Protein AF-A0A6B3EYR9-F1 (afdb_monomer)

Foldseek 3Di:
DVQLLVCVVVVDQAAEDAPPDDDDPVRVHHY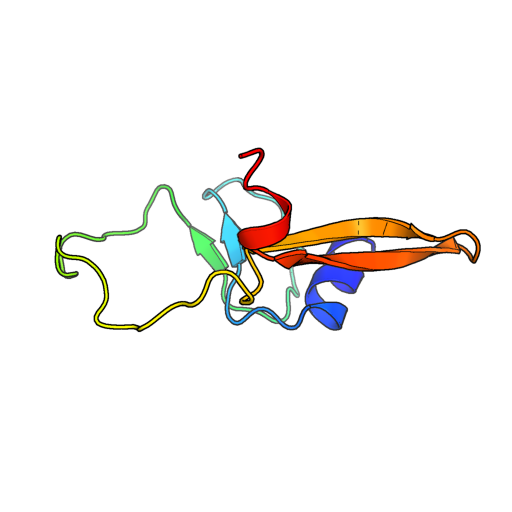DHPVPDDCVPDDPDDDPDDDDQQDFPDWDWDQDPVRDTDTDTDGNVNVPPD

Structure (mmCIF, N/CA/C/O backbone):
data_AF-A0A6B3EYR9-F1
#
_entry.id   AF-A0A6B3EYR9-F1
#
loop_
_atom_site.group_PDB
_atom_site.id
_atom_site.type_symbol
_atom_site.label_atom_id
_atom_site.label_alt_id
_atom_site.label_comp_id
_atom_site.label_asym_id
_atom_site.label_entity_id
_atom_site.label_seq_id
_atom_site.pdbx_PDB_ins_code
_atom_site.Cartn_x
_atom_site.Cartn_y
_atom_site.Cartn_z
_atom_site.occupancy
_atom_site.B_iso_or_equiv
_atom_site.auth_seq_id
_atom_site.auth_comp_id
_atom_site.auth_asym_id
_atom_site.auth_atom_id
_atom_site.pdbx_PDB_model_num
ATOM 1 N N . GLU A 1 1 ? -4.771 0.683 18.244 1.00 78.50 1 GLU A N 1
ATOM 2 C CA . GLU A 1 1 ? -6.155 0.395 17.798 1.00 78.50 1 GLU A CA 1
ATOM 3 C C . GLU A 1 1 ? -6.409 0.554 16.287 1.00 78.50 1 GLU A C 1
ATOM 5 O O . GLU A 1 1 ? -6.437 -0.461 15.608 1.00 78.50 1 GLU A O 1
ATOM 10 N N . ARG A 1 2 ? -6.579 1.761 15.701 1.00 87.38 2 ARG A N 1
ATOM 11 C CA . ARG A 1 2 ? -6.973 1.872 14.265 1.00 87.38 2 ARG A CA 1
ATOM 12 C C . ARG A 1 2 ? -5.957 1.267 13.285 1.00 87.38 2 ARG A C 1
ATOM 14 O O . ARG A 1 2 ? -6.361 0.546 12.381 1.00 87.38 2 ARG A O 1
ATOM 21 N N . LEU A 1 3 ? -4.663 1.549 13.460 1.00 89.19 3 LEU A N 1
ATOM 22 C CA . LEU A 1 3 ? -3.604 0.995 12.602 1.00 89.19 3 LEU A CA 1
ATOM 23 C C . LEU A 1 3 ? -3.451 -0.522 12.777 1.00 89.19 3 LEU A C 1
ATOM 25 O O . LEU A 1 3 ? -3.341 -1.232 11.788 1.00 89.19 3 LEU A O 1
ATOM 29 N N . GLU A 1 4 ? -3.499 -1.026 14.013 1.00 89.50 4 GLU A N 1
ATOM 30 C CA . GLU A 1 4 ? -3.463 -2.473 14.299 1.00 89.50 4 GLU A CA 1
ATOM 31 C C . GLU A 1 4 ? -4.622 -3.201 13.621 1.00 89.50 4 GLU A C 1
ATOM 33 O O . GLU A 1 4 ? -4.410 -4.229 12.981 1.00 89.50 4 GLU A O 1
ATOM 38 N N . PHE A 1 5 ? -5.833 -2.639 13.705 1.00 89.94 5 PHE A N 1
ATOM 39 C CA . PHE A 1 5 ? -7.000 -3.174 13.012 1.00 89.94 5 PHE A CA 1
ATOM 40 C C . PHE A 1 5 ? -6.769 -3.229 11.498 1.00 89.94 5 PHE A C 1
ATOM 42 O O . PHE A 1 5 ? -6.978 -4.275 10.897 1.00 89.94 5 PHE A O 1
ATOM 49 N N . MET A 1 6 ? -6.292 -2.137 10.889 1.00 92.12 6 MET A N 1
ATOM 50 C CA . MET A 1 6 ? -6.016 -2.088 9.447 1.00 92.12 6 MET A CA 1
ATOM 51 C C . MET A 1 6 ? -4.965 -3.118 9.019 1.00 92.12 6 MET A C 1
ATOM 53 O O . MET A 1 6 ? -5.140 -3.759 7.989 1.00 92.12 6 MET A O 1
ATOM 57 N N . LEU A 1 7 ? -3.883 -3.284 9.787 1.00 92.38 7 LEU A N 1
ATOM 58 C CA . LEU A 1 7 ? -2.838 -4.271 9.495 1.00 92.38 7 LEU A CA 1
ATOM 59 C C . LEU A 1 7 ? -3.359 -5.706 9.634 1.00 92.38 7 LEU A C 1
ATOM 61 O O . LEU A 1 7 ? -3.017 -6.561 8.820 1.00 92.38 7 LEU A O 1
ATOM 65 N N . THR A 1 8 ? -4.210 -5.950 10.631 1.00 92.19 8 THR A N 1
ATOM 66 C CA . THR A 1 8 ? -4.829 -7.262 10.865 1.00 92.19 8 THR A CA 1
ATOM 67 C C . THR A 1 8 ? -5.838 -7.610 9.770 1.00 92.19 8 THR A C 1
ATOM 69 O O . THR A 1 8 ? -5.837 -8.737 9.291 1.00 92.19 8 THR A O 1
ATOM 72 N N . ASP A 1 9 ? -6.675 -6.657 9.349 1.00 93.75 9 ASP A N 1
ATOM 73 C CA . ASP A 1 9 ? -7.709 -6.864 8.324 1.00 93.75 9 ASP A CA 1
ATOM 74 C C . ASP A 1 9 ? -7.114 -6.938 6.906 1.00 93.75 9 ASP A C 1
ATOM 76 O O . ASP A 1 9 ? -7.482 -7.808 6.122 1.00 93.75 9 ASP A O 1
ATOM 80 N N . ALA A 1 10 ? -6.141 -6.076 6.579 1.00 93.94 10 ALA A N 1
ATOM 81 C CA . ALA A 1 10 ? -5.523 -6.055 5.250 1.00 93.94 10 ALA A CA 1
ATOM 82 C C . ALA A 1 10 ? -4.500 -7.179 5.029 1.00 93.94 10 ALA A C 1
ATOM 84 O O . ALA A 1 10 ? -4.225 -7.526 3.880 1.00 93.94 10 ALA A O 1
ATOM 85 N N . THR A 1 11 ? -3.899 -7.72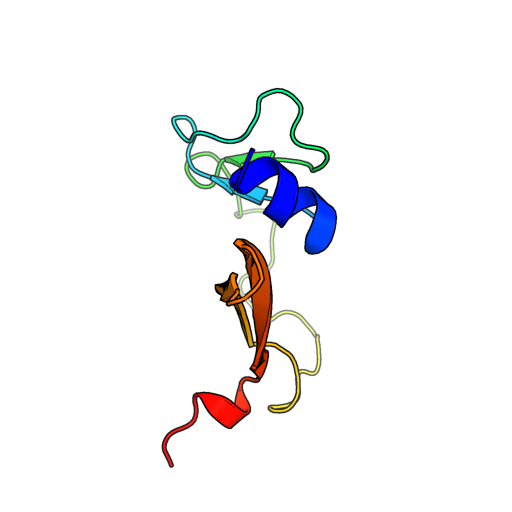4 6.093 1.00 94.00 11 THR A N 1
ATOM 86 C CA . THR A 1 11 ? -2.823 -8.732 6.022 1.00 94.00 11 THR A CA 1
ATOM 87 C C . THR A 1 11 ? -1.719 -8.393 4.999 1.00 94.00 11 THR A C 1
ATOM 89 O O . THR A 1 11 ? -1.424 -9.200 4.112 1.00 94.00 11 THR A O 1
ATOM 92 N N . PRO A 1 12 ? -1.117 -7.186 5.035 1.00 95.06 12 PRO A N 1
ATOM 93 C CA . PRO A 1 12 ? -0.138 -6.808 4.027 1.00 95.0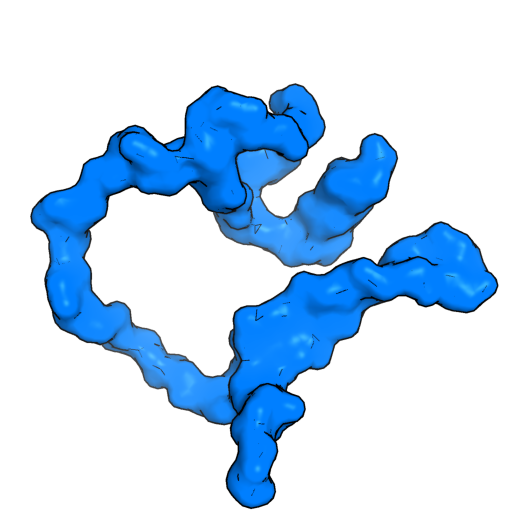6 12 PRO A CA 1
ATOM 94 C C . PRO A 1 12 ? 1.151 -7.619 4.194 1.00 95.06 12 PRO A C 1
ATOM 96 O O . PRO A 1 12 ? 1.566 -7.939 5.305 1.00 95.06 12 PRO A O 1
ATOM 99 N N . VAL A 1 13 ? 1.829 -7.903 3.079 1.00 95.62 13 VAL A N 1
ATOM 100 C CA . VAL A 1 13 ? 3.112 -8.632 3.095 1.00 95.62 13 VAL A CA 1
ATOM 101 C C . VAL A 1 13 ? 4.239 -7.840 3.764 1.00 95.62 13 VAL A C 1
ATOM 103 O O . VAL A 1 13 ? 5.194 -8.429 4.260 1.00 95.62 13 VAL A O 1
ATOM 106 N N . CYS A 1 14 ? 4.142 -6.509 3.758 1.00 94.56 14 CYS A N 1
ATOM 107 C CA . CYS A 1 14 ? 5.043 -5.603 4.455 1.00 94.56 14 CYS A CA 1
ATOM 108 C C . CYS A 1 14 ? 4.409 -4.214 4.600 1.00 94.56 14 CYS A C 1
ATOM 110 O O . CYS A 1 14 ? 3.450 -3.881 3.897 1.00 94.56 14 CYS A O 1
ATOM 112 N N . ALA A 1 15 ? 4.971 -3.399 5.487 1.00 93.50 15 ALA A N 1
ATOM 113 C CA . ALA A 1 15 ? 4.683 -1.977 5.595 1.00 93.50 15 ALA A CA 1
ATOM 114 C C . ALA A 1 15 ? 5.916 -1.156 5.198 1.00 93.50 15 ALA A C 1
ATOM 116 O O . ALA A 1 15 ? 7.043 -1.503 5.549 1.00 93.50 15 ALA A O 1
ATOM 117 N N . LEU A 1 16 ? 5.690 -0.056 4.482 1.00 93.44 16 LEU A N 1
ATOM 118 C CA . LEU A 1 16 ? 6.720 0.911 4.110 1.00 93.44 16 LEU A CA 1
ATOM 119 C C . LEU A 1 16 ? 6.549 2.171 4.964 1.00 93.44 16 LEU A C 1
ATOM 121 O O . LEU A 1 16 ? 5.435 2.677 5.099 1.00 93.44 16 LEU A O 1
ATOM 125 N N . THR A 1 17 ? 7.636 2.667 5.543 1.00 92.50 17 THR A N 1
ATOM 126 C CA . THR A 1 17 ? 7.658 3.845 6.430 1.00 92.50 17 THR A CA 1
ATOM 127 C C . THR A 1 17 ? 9.005 4.556 6.317 1.00 92.50 17 THR A C 1
ATOM 129 O O . THR A 1 17 ? 9.919 3.982 5.750 1.00 92.50 17 THR A O 1
ATOM 132 N N . ASP A 1 18 ? 9.176 5.769 6.835 1.00 92.62 18 ASP A N 1
ATOM 133 C CA . ASP A 1 18 ? 10.516 6.314 7.108 1.00 92.62 18 ASP A CA 1
ATOM 134 C C . ASP A 1 18 ? 11.050 5.807 8.467 1.00 92.62 18 ASP A C 1
ATOM 136 O O . ASP A 1 18 ? 10.307 5.196 9.245 1.00 92.62 18 ASP A O 1
ATOM 140 N N . THR A 1 19 ? 12.330 6.052 8.775 1.00 87.38 19 THR A N 1
ATOM 141 C CA . THR A 1 19 ? 12.955 5.672 10.062 1.00 87.38 19 THR A CA 1
ATOM 142 C C . THR A 1 19 ? 12.285 6.286 11.297 1.00 87.38 19 THR A C 1
ATOM 144 O O . THR A 1 19 ? 12.417 5.743 12.394 1.00 87.38 19 THR A O 1
ATOM 147 N N . GLY A 1 20 ? 11.555 7.394 11.142 1.00 85.00 20 GLY A N 1
ATOM 148 C CA . GLY A 1 20 ? 10.803 8.048 12.218 1.00 85.00 20 GLY A CA 1
ATOM 149 C C . GLY A 1 20 ? 9.342 7.608 12.325 1.00 85.00 20 GLY A C 1
ATOM 150 O O . GLY A 1 20 ? 8.616 8.079 13.209 1.00 85.00 20 GLY A O 1
ATOM 151 N N . GLY A 1 21 ? 8.880 6.757 11.414 1.00 82.25 21 GLY A N 1
ATOM 152 C CA . GLY A 1 21 ? 7.462 6.546 11.228 1.00 82.25 21 GLY A CA 1
ATOM 153 C C . GLY A 1 21 ? 6.861 5.622 12.273 1.00 82.25 21 GLY A C 1
ATOM 154 O O . GLY A 1 21 ? 7.511 4.796 12.914 1.00 82.25 21 GLY A O 1
ATOM 155 N N . ARG A 1 22 ? 5.566 5.829 12.499 1.00 80.00 22 ARG A N 1
ATOM 1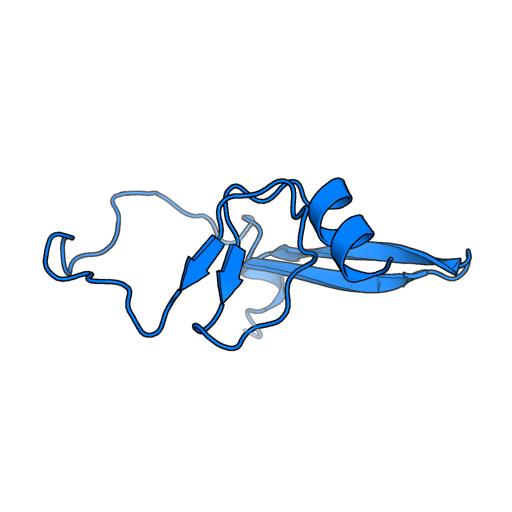56 C CA . ARG A 1 22 ? 4.862 5.293 13.662 1.00 80.00 22 ARG A CA 1
ATOM 157 C C . ARG A 1 22 ? 3.936 4.167 13.241 1.00 80.00 22 ARG A C 1
ATOM 159 O O . ARG A 1 22 ? 2.768 4.397 12.930 1.00 80.00 22 ARG A O 1
ATOM 166 N N . LEU A 1 23 ? 4.458 2.950 13.282 1.00 85.12 23 LEU A N 1
ATOM 167 C CA . LEU A 1 23 ? 3.651 1.735 13.304 1.00 85.12 23 LEU A CA 1
ATOM 168 C C . LEU A 1 23 ? 3.489 1.240 14.750 1.00 85.12 23 LEU A C 1
ATOM 170 O O . LEU A 1 23 ? 4.271 1.625 15.624 1.00 85.12 23 LEU A O 1
ATOM 174 N N . PRO A 1 24 ? 2.459 0.426 15.033 1.00 84.81 24 PRO A N 1
ATOM 175 C CA . PRO A 1 24 ? 2.368 -0.289 16.303 1.00 84.81 24 PRO A CA 1
ATOM 176 C C . PRO A 1 24 ? 3.667 -1.062 16.573 1.00 84.81 24 PRO A C 1
ATOM 178 O O . PRO A 1 24 ? 4.214 -1.655 15.646 1.00 84.81 24 PRO A O 1
ATOM 181 N N . GLN A 1 25 ? 4.163 -1.057 17.816 1.00 74.12 25 GLN A N 1
ATOM 182 C CA . GLN A 1 25 ? 5.417 -1.749 18.167 1.00 74.12 25 GLN A CA 1
ATOM 183 C C . GLN A 1 25 ? 5.355 -3.248 17.840 1.00 74.12 25 GLN A C 1
ATOM 185 O O . GLN A 1 25 ? 6.327 -3.801 17.337 1.00 74.12 25 GLN A O 1
ATOM 190 N N . ASP A 1 26 ? 4.180 -3.854 18.022 1.00 81.19 26 ASP A N 1
ATOM 191 C CA . ASP A 1 26 ? 3.899 -5.258 17.712 1.00 81.19 26 ASP A CA 1
ATOM 192 C C . ASP A 1 26 ? 3.209 -5.425 16.346 1.00 81.19 26 ASP A C 1
ATOM 194 O O . ASP A 1 26 ? 2.335 -6.278 16.172 1.00 81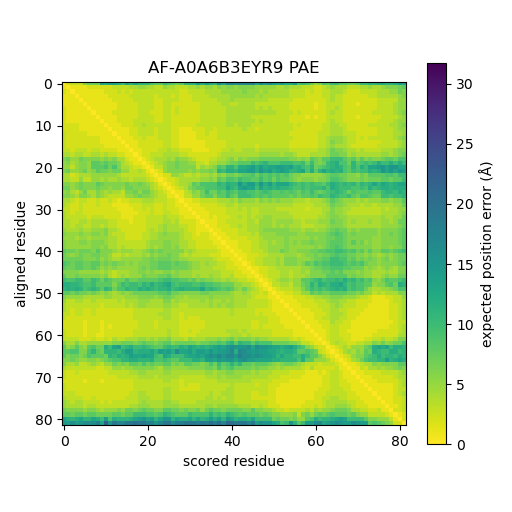.19 26 ASP A O 1
ATOM 198 N N . ALA A 1 27 ? 3.534 -4.570 15.367 1.00 81.75 27 ALA A N 1
ATOM 199 C CA . ALA A 1 27 ? 2.991 -4.699 14.019 1.00 81.75 27 ALA A CA 1
ATOM 200 C C . ALA A 1 27 ? 3.267 -6.118 13.475 1.00 81.75 27 ALA A C 1
ATOM 202 O O . ALA A 1 27 ? 4.423 -6.538 13.426 1.00 81.75 27 ALA A O 1
ATOM 203 N N . PRO A 1 28 ? 2.243 -6.861 13.014 1.00 84.56 28 PRO A N 1
ATOM 204 C CA . PRO A 1 28 ? 2.393 -8.269 12.637 1.00 84.56 28 PRO A CA 1
ATOM 205 C C . PRO A 1 28 ? 3.070 -8.464 11.267 1.00 84.56 28 PRO A C 1
ATOM 207 O O . PRO A 1 28 ? 2.915 -9.515 10.648 1.00 84.56 28 PRO A O 1
ATOM 210 N N . VAL A 1 29 ? 3.770 -7.447 10.751 1.00 91.81 29 VAL A N 1
ATOM 211 C CA . VAL A 1 29 ? 4.284 -7.404 9.376 1.00 91.81 29 VAL A CA 1
ATOM 212 C C . VAL A 1 29 ? 5.709 -6.848 9.340 1.00 91.81 29 VAL A C 1
ATOM 214 O O . VAL A 1 29 ? 6.030 -5.957 10.129 1.00 91.81 29 VAL A O 1
ATOM 217 N N . PRO A 1 30 ? 6.563 -7.303 8.406 1.00 91.81 30 PRO A N 1
ATOM 218 C CA . PRO A 1 30 ? 7.867 -6.692 8.179 1.00 91.81 30 PRO A CA 1
ATOM 219 C C . PRO A 1 30 ? 7.740 -5.205 7.838 1.00 91.81 30 PRO A C 1
ATOM 221 O O . PRO A 1 30 ? 6.919 -4.821 7.001 1.00 91.81 30 PRO A O 1
ATOM 224 N N . VAL A 1 31 ? 8.583 -4.380 8.454 1.00 91.06 31 VAL A N 1
ATOM 225 C CA . VAL A 1 31 ? 8.631 -2.933 8.227 1.00 91.06 31 VAL A CA 1
ATOM 226 C C . VAL A 1 31 ? 9.897 -2.594 7.449 1.00 91.06 31 VAL A C 1
ATOM 228 O O . VAL A 1 31 ? 10.996 -2.887 7.918 1.00 91.06 31 VAL A O 1
ATOM 231 N N . LEU A 1 32 ? 9.753 -1.982 6.270 1.00 91.62 32 LEU A N 1
ATOM 232 C CA . LEU A 1 32 ? 10.886 -1.496 5.485 1.00 91.62 32 LEU A CA 1
ATOM 233 C C . LEU A 1 32 ? 10.992 0.036 5.576 1.00 91.62 32 LEU A C 1
ATOM 235 O O . LEU A 1 32 ? 10.059 0.732 5.156 1.00 91.62 32 LEU A O 1
ATOM 239 N N . PRO A 1 33 ? 12.123 0.566 6.077 1.00 92.38 33 PRO A N 1
ATOM 240 C CA . PRO A 1 33 ? 12.413 1.994 6.056 1.00 92.38 33 PRO A CA 1
ATOM 241 C C . PRO A 1 33 ? 12.763 2.459 4.633 1.00 92.38 33 PRO A C 1
ATOM 243 O O . PRO A 1 33 ? 13.808 2.108 4.090 1.00 92.38 33 PRO A O 1
ATOM 246 N N . LEU A 1 34 ? 11.890 3.255 4.021 1.00 92.62 34 LEU A N 1
ATOM 247 C CA . LEU A 1 34 ? 12.013 3.794 2.664 1.00 92.62 34 LEU A CA 1
ATOM 248 C C . LEU A 1 34 ? 13.246 4.680 2.481 1.00 92.62 34 LEU A C 1
ATOM 250 O O . LEU A 1 34 ? 13.866 4.665 1.425 1.00 92.62 34 LEU A O 1
ATOM 254 N N . ASP A 1 35 ? 13.599 5.446 3.506 1.00 93.50 35 ASP A N 1
ATOM 255 C CA . ASP A 1 35 ? 14.703 6.406 3.526 1.00 93.50 35 ASP A CA 1
ATOM 256 C C . ASP A 1 35 ? 16.087 5.752 3.632 1.00 93.50 35 ASP A C 1
ATOM 258 O O . ASP A 1 35 ? 17.097 6.395 3.352 1.00 93.50 35 ASP A O 1
ATOM 262 N N . THR A 1 36 ? 16.144 4.470 3.994 1.00 93.00 36 THR A N 1
ATOM 263 C CA . THR A 1 36 ? 17.396 3.696 4.054 1.00 93.00 36 THR A CA 1
ATOM 264 C C . THR A 1 36 ? 17.386 2.467 3.142 1.00 93.00 36 THR A C 1
ATOM 266 O O . THR A 1 36 ? 18.350 1.700 3.122 1.00 93.00 36 THR A O 1
ATOM 269 N N . LEU A 1 37 ? 16.321 2.289 2.353 1.00 91.88 37 LEU A N 1
ATOM 270 C CA . LEU A 1 37 ? 16.179 1.179 1.421 1.00 91.88 37 LEU A CA 1
ATOM 271 C C . LEU A 1 37 ? 17.187 1.305 0.268 1.00 91.88 37 LEU A C 1
ATOM 273 O O . LEU A 1 37 ? 17.072 2.182 -0.587 1.00 91.88 37 LEU A O 1
ATOM 277 N N . ASP A 1 38 ? 18.154 0.389 0.208 1.00 92.62 38 ASP A N 1
ATOM 278 C CA . ASP A 1 38 ? 19.082 0.296 -0.918 1.00 92.62 38 ASP A CA 1
ATOM 279 C C . ASP A 1 38 ? 18.460 -0.500 -2.070 1.00 92.62 38 ASP A C 1
ATOM 281 O O . ASP A 1 38 ? 18.345 -1.727 -2.020 1.00 92.62 38 ASP A O 1
ATOM 285 N N . THR A 1 39 ? 18.069 0.203 -3.133 1.00 92.38 39 THR A N 1
ATOM 286 C CA . THR A 1 39 ? 17.455 -0.415 -4.312 1.00 92.38 39 THR A CA 1
ATOM 287 C C . THR A 1 39 ? 18.447 -0.725 -5.436 1.00 92.38 39 THR A C 1
ATOM 289 O O . THR A 1 39 ? 18.046 -1.288 -6.451 1.00 92.38 39 THR A O 1
ATOM 292 N N . ARG A 1 40 ? 19.746 -0.422 -5.279 1.00 94.56 40 ARG A N 1
ATOM 293 C CA . ARG A 1 40 ? 20.748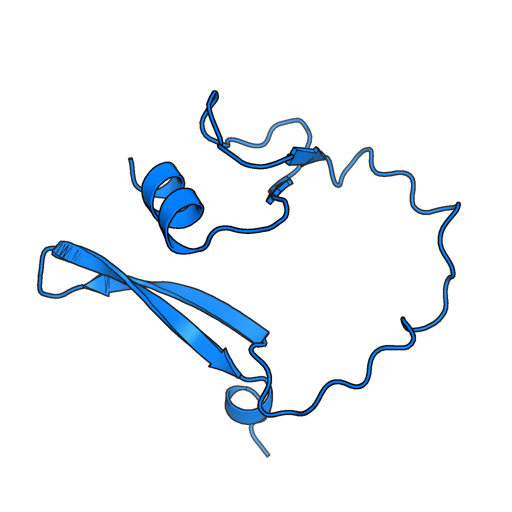 -0.531 -6.364 1.00 94.56 40 ARG A CA 1
ATOM 294 C C . ARG A 1 40 ? 20.938 -1.951 -6.898 1.00 94.56 40 ARG A C 1
ATOM 296 O O . ARG A 1 40 ? 21.377 -2.121 -8.031 1.00 94.56 40 ARG A O 1
ATOM 303 N N . ALA A 1 41 ? 20.631 -2.960 -6.086 1.00 93.69 41 ALA A N 1
ATOM 304 C CA . ALA A 1 41 ? 20.704 -4.365 -6.476 1.00 93.69 41 ALA A CA 1
ATOM 305 C C . ALA A 1 41 ? 19.511 -4.832 -7.334 1.00 93.69 41 ALA A C 1
ATOM 307 O O . ALA A 1 41 ? 19.555 -5.938 -7.874 1.00 93.69 41 ALA A O 1
ATOM 308 N N . TYR A 1 42 ? 18.447 -4.031 -7.452 1.00 91.44 42 TYR A N 1
ATOM 309 C CA . TYR A 1 42 ? 17.242 -4.403 -8.191 1.00 91.44 42 TYR A CA 1
ATOM 310 C C . TYR A 1 42 ? 17.267 -3.880 -9.635 1.00 91.44 42 TYR A C 1
ATOM 312 O O . TYR A 1 42 ? 17.862 -2.834 -9.908 1.00 91.44 42 TYR A O 1
ATOM 320 N N . PRO A 1 43 ? 16.611 -4.581 -10.581 1.00 93.69 43 PRO A N 1
ATOM 321 C CA . PRO A 1 43 ? 16.500 -4.115 -11.958 1.00 93.69 43 PRO A CA 1
ATOM 322 C C . PRO A 1 43 ? 15.787 -2.762 -12.061 1.00 93.69 43 PRO A C 1
ATOM 324 O O . PRO A 1 43 ? 14.797 -2.522 -11.376 1.00 93.69 43 PRO A O 1
ATOM 327 N N . ALA A 1 44 ? 16.250 -1.911 -12.980 1.00 93.25 44 ALA A N 1
ATOM 328 C CA . ALA A 1 44 ? 15.608 -0.633 -13.307 1.00 93.25 44 ALA A CA 1
ATOM 329 C C . ALA A 1 44 ? 14.490 -0.756 -14.365 1.00 93.25 44 ALA A C 1
ATOM 331 O O . ALA A 1 44 ? 13.970 0.254 -14.832 1.00 93.25 44 ALA A O 1
ATOM 332 N N . CYS A 1 45 ? 14.160 -1.976 -14.792 1.00 93.06 45 CYS A N 1
ATOM 333 C CA . CYS A 1 45 ? 13.067 -2.249 -15.719 1.00 93.06 45 CYS A CA 1
ATOM 334 C C . CYS A 1 45 ? 11.790 -2.646 -14.975 1.00 93.06 45 CYS A C 1
ATOM 336 O O . CYS A 1 45 ? 11.820 -3.007 -13.796 1.00 93.06 45 CYS A O 1
ATOM 338 N N . ASP A 1 46 ? 10.671 -2.619 -15.696 1.00 91.25 46 ASP A N 1
ATOM 339 C CA . ASP A 1 46 ? 9.390 -3.043 -15.148 1.00 91.25 46 ASP A CA 1
ATOM 340 C C . ASP A 1 46 ? 9.439 -4.508 -14.683 1.00 91.25 46 ASP A C 1
ATOM 342 O O . ASP A 1 46 ? 10.028 -5.367 -15.357 1.00 91.25 46 ASP A O 1
ATOM 346 N N . PRO A 1 47 ? 8.794 -4.835 -13.549 1.00 90.12 47 PRO A N 1
ATOM 347 C CA . PRO A 1 47 ? 8.692 -6.212 -13.106 1.00 90.12 47 PRO A CA 1
ATOM 348 C C . PRO A 1 47 ? 7.911 -7.033 -14.145 1.00 90.12 47 PRO A C 1
ATOM 350 O O . PRO A 1 47 ? 6.922 -6.549 -14.700 1.00 90.12 47 PRO A O 1
ATOM 353 N N . PRO A 1 48 ? 8.271 -8.308 -14.372 1.00 88.94 48 PRO A N 1
ATOM 354 C CA . PRO A 1 48 ? 7.649 -9.154 -15.390 1.00 88.94 48 PRO A CA 1
ATOM 355 C C . PRO A 1 48 ? 6.278 -9.695 -14.938 1.00 88.94 48 PRO A C 1
ATOM 357 O O . PRO A 1 48 ? 6.011 -10.895 -15.004 1.00 88.94 48 PRO A O 1
ATOM 360 N N . ARG A 1 49 ? 5.396 -8.830 -14.426 1.00 86.81 49 ARG A N 1
ATOM 361 C CA . ARG A 1 49 ? 4.039 -9.181 -13.994 1.00 86.81 49 ARG A CA 1
ATOM 362 C C . ARG A 1 49 ? 3.004 -8.540 -14.902 1.00 86.81 49 ARG A C 1
ATOM 364 O O . ARG A 1 49 ? 2.903 -7.322 -14.990 1.00 86.81 49 ARG A O 1
ATOM 371 N N . ALA A 1 50 ? 2.164 -9.380 -15.499 1.00 87.25 50 ALA A N 1
ATOM 372 C CA . ALA A 1 50 ? 0.975 -8.917 -16.193 1.00 87.25 50 ALA A CA 1
ATOM 373 C C . ALA A 1 50 ? -0.060 -8.410 -15.173 1.00 87.25 50 ALA A C 1
ATOM 375 O O . ALA A 1 50 ? -0.574 -9.175 -14.353 1.00 87.25 50 ALA A O 1
ATOM 376 N N . LEU A 1 51 ? -0.371 -7.116 -15.229 1.00 90.81 51 LEU A N 1
ATOM 377 C CA . LEU A 1 51 ? -1.471 -6.503 -14.490 1.00 90.81 51 LEU A CA 1
ATOM 378 C C . LEU A 1 51 ? -2.621 -6.193 -15.451 1.00 90.81 51 LEU A C 1
ATOM 380 O O . LEU A 1 51 ? -2.402 -5.779 -16.586 1.00 90.81 51 LEU A O 1
ATOM 384 N N . THR A 1 52 ? -3.857 -6.377 -14.990 1.00 94.44 52 THR A N 1
ATOM 385 C CA . THR A 1 52 ? -5.049 -5.912 -15.706 1.00 94.44 52 THR A CA 1
ATOM 386 C C . THR A 1 52 ? -5.645 -4.720 -14.971 1.00 94.44 52 THR A C 1
ATOM 388 O O . THR A 1 52 ? -5.479 -4.585 -13.756 1.00 94.44 52 THR A O 1
ATOM 391 N N . ARG A 1 53 ? -6.416 -3.886 -15.677 1.00 95.06 53 ARG A N 1
ATOM 392 C CA . ARG A 1 53 ? -7.109 -2.745 -15.057 1.00 95.06 53 ARG A CA 1
ATOM 393 C C . ARG A 1 53 ? -8.115 -3.141 -13.965 1.00 95.06 53 ARG A C 1
ATOM 395 O O . ARG A 1 53 ? -8.531 -2.295 -13.187 1.00 95.06 53 ARG A O 1
ATOM 402 N N . HIS A 1 54 ? -8.506 -4.413 -13.893 1.00 95.50 54 HIS A N 1
ATOM 403 C CA . HIS A 1 54 ? -9.429 -4.918 -12.876 1.00 95.50 54 HIS A CA 1
ATOM 404 C C . HIS A 1 54 ? -8.739 -5.299 -11.559 1.00 95.50 54 HIS A C 1
ATOM 406 O O . HIS A 1 54 ? -9.428 -5.542 -10.571 1.00 95.50 54 HIS A O 1
ATOM 412 N N . HIS A 1 55 ? -7.403 -5.331 -11.514 1.00 96.06 55 HIS A N 1
ATOM 413 C CA . HIS A 1 55 ? -6.685 -5.551 -10.261 1.00 96.06 55 HIS A CA 1
ATOM 414 C C . HIS A 1 55 ? -6.836 -4.358 -9.299 1.00 96.06 55 HIS A C 1
ATOM 416 O O . HIS A 1 55 ? -6.980 -3.217 -9.760 1.00 96.06 55 HIS A O 1
ATOM 422 N N . PRO A 1 56 ? -6.786 -4.603 -7.974 1.00 96.00 56 PRO A N 1
ATOM 423 C CA . PRO A 1 56 ? -6.738 -3.545 -6.971 1.00 96.00 56 PRO A CA 1
ATOM 424 C C . PRO A 1 56 ? -5.561 -2.596 -7.207 1.00 96.00 56 PRO A C 1
ATOM 426 O O . PRO A 1 56 ? -4.433 -3.044 -7.388 1.00 96.00 56 PRO A O 1
ATOM 429 N N . ALA A 1 57 ? -5.836 -1.297 -7.163 1.00 95.94 57 ALA A N 1
ATOM 430 C CA . ALA A 1 57 ? -4.839 -0.235 -7.142 1.00 95.94 57 ALA A CA 1
ATOM 431 C C . ALA A 1 57 ? -4.551 0.220 -5.704 1.00 95.94 57 ALA A C 1
ATOM 433 O O . ALA A 1 57 ? -3.400 0.456 -5.350 1.00 95.94 57 ALA A O 1
ATOM 434 N N . TYR A 1 58 ? -5.588 0.329 -4.864 1.00 96.81 58 TYR A N 1
ATOM 435 C CA . TYR A 1 58 ? -5.440 0.653 -3.446 1.00 96.81 58 TYR A CA 1
ATOM 436 C C . TYR A 1 58 ? -6.633 0.179 -2.608 1.00 96.81 58 TYR A C 1
ATOM 438 O O . TYR A 1 58 ? -7.705 -0.140 -3.129 1.00 96.81 58 TYR A O 1
ATOM 446 N N . VAL A 1 59 ? -6.440 0.179 -1.287 1.00 97.12 59 VAL A N 1
ATOM 447 C CA . VAL A 1 59 ? -7.501 0.004 -0.291 1.00 97.12 59 VAL A CA 1
ATOM 448 C C . VAL A 1 59 ? -7.499 1.208 0.641 1.00 97.12 59 VAL A C 1
ATOM 450 O O . VAL A 1 59 ? -6.471 1.523 1.239 1.00 97.12 59 VAL A O 1
ATOM 453 N N . LEU A 1 60 ? -8.644 1.876 0.782 1.00 95.94 60 LEU A N 1
ATOM 454 C CA . LEU A 1 60 ? -8.828 2.946 1.763 1.00 95.94 60 LEU A CA 1
ATOM 455 C C . LEU A 1 60 ? -9.858 2.531 2.802 1.00 95.94 60 LEU A C 1
ATOM 457 O O . LEU A 1 60 ? -10.952 2.085 2.465 1.00 95.94 60 LEU A O 1
ATOM 461 N N . TYR A 1 61 ? -9.521 2.719 4.073 1.00 95.06 61 TYR A N 1
ATOM 462 C CA . TYR A 1 61 ? -10.452 2.456 5.161 1.00 95.06 61 TYR A CA 1
ATOM 463 C C . TYR A 1 61 ? -11.258 3.700 5.500 1.00 95.06 61 TYR A C 1
ATOM 465 O O . TYR A 1 61 ? -10.702 4.746 5.844 1.00 95.06 61 TYR A O 1
ATOM 473 N N . THR A 1 62 ? -12.576 3.558 5.487 1.00 93.06 62 THR A N 1
ATOM 474 C CA . THR A 1 62 ? -13.521 4.614 5.865 1.00 93.06 62 THR A CA 1
ATOM 475 C C . THR A 1 62 ? -14.228 4.258 7.169 1.00 93.06 62 THR A C 1
ATOM 477 O O . THR A 1 62 ? -14.247 3.096 7.584 1.00 93.06 62 THR A O 1
ATOM 480 N N . SER A 1 63 ? -14.785 5.254 7.864 1.00 89.75 63 SER A N 1
ATOM 481 C CA . SER A 1 63 ? -15.656 5.001 9.014 1.00 89.75 63 SER A CA 1
ATOM 482 C C . SER A 1 63 ? -16.916 4.266 8.549 1.00 89.75 63 SER A C 1
ATOM 484 O O . SER A 1 63 ? -17.680 4.766 7.726 1.00 89.75 63 SER A O 1
ATOM 486 N N . GLY A 1 64 ? -17.144 3.058 9.067 1.00 81.50 64 GLY A N 1
ATOM 487 C CA . GLY A 1 64 ? -18.393 2.344 8.830 1.00 81.50 64 GLY A CA 1
ATOM 488 C C . GLY A 1 64 ? -19.528 2.918 9.676 1.00 81.50 64 GLY A C 1
ATOM 489 O O . GLY A 1 64 ? -19.317 3.335 10.814 1.00 81.50 64 GLY A O 1
ATOM 490 N N . SER A 1 65 ? -20.756 2.860 9.160 1.00 79.88 65 SER A N 1
ATOM 491 C CA . SER A 1 65 ? -21.977 3.214 9.905 1.00 79.88 65 SER A CA 1
ATOM 492 C C . SER A 1 65 ? -22.198 2.367 11.166 1.00 79.88 65 SER A C 1
ATOM 494 O O . SER A 1 65 ? -22.913 2.779 12.070 1.00 79.88 65 SER A O 1
ATOM 496 N N . THR A 1 66 ? -21.561 1.197 11.244 1.00 82.06 66 THR A N 1
ATOM 497 C CA . THR A 1 66 ? -21.585 0.276 12.390 1.00 82.06 66 THR A CA 1
ATOM 498 C C . THR A 1 66 ? -20.414 0.490 13.359 1.00 82.06 66 THR A C 1
ATOM 500 O O . THR A 1 66 ? -20.149 -0.365 14.200 1.00 82.06 66 THR A O 1
ATOM 503 N N . GLY A 1 67 ? -19.657 1.585 13.216 1.00 82.62 67 GLY A N 1
ATOM 504 C CA . GLY A 1 67 ? -18.508 1.931 14.062 1.00 82.62 67 GLY A CA 1
ATOM 505 C C . GLY A 1 67 ? -17.202 1.205 13.716 1.00 82.62 67 GLY A C 1
ATOM 506 O O . GLY A 1 67 ? -16.128 1.682 14.075 1.00 82.62 67 GLY A O 1
ATOM 507 N N . ARG A 1 68 ? -17.254 0.096 12.965 1.00 84.62 68 ARG A N 1
ATOM 508 C CA . ARG A 1 68 ? -16.056 -0.609 12.477 1.00 84.62 68 ARG A CA 1
ATOM 509 C C . ARG A 1 68 ? -15.590 -0.038 11.133 1.00 84.62 68 ARG A C 1
ATOM 511 O O . ARG A 1 68 ? -16.431 0.121 10.242 1.00 84.62 68 ARG A O 1
ATOM 518 N N . PRO A 1 69 ? -14.292 0.270 10.952 1.00 90.50 69 PRO A N 1
ATOM 519 C CA . PRO A 1 69 ? -13.774 0.696 9.658 1.00 90.50 69 PRO A CA 1
ATOM 520 C C . PRO A 1 69 ? -13.993 -0.366 8.575 1.00 90.50 69 PRO A C 1
ATOM 522 O O . PRO A 1 69 ? -13.941 -1.558 8.863 1.00 90.50 69 PRO A O 1
ATOM 525 N N . LYS A 1 70 ? -14.222 0.065 7.332 1.00 92.81 70 LYS A N 1
ATOM 526 C CA . LYS A 1 70 ? -14.375 -0.828 6.170 1.00 92.81 70 LYS A CA 1
ATOM 527 C C . LYS A 1 70 ? -13.280 -0.546 5.149 1.00 92.81 70 LYS A C 1
ATOM 529 O O . LYS A 1 70 ? -13.145 0.607 4.745 1.00 92.81 70 LYS A O 1
ATOM 534 N N . GLY A 1 71 ? -12.546 -1.574 4.721 1.00 95.12 71 GLY A N 1
ATOM 535 C CA . GLY A 1 71 ? -11.578 -1.481 3.627 1.00 95.12 71 GLY A CA 1
ATOM 536 C C . GLY A 1 71 ? -12.280 -1.428 2.269 1.00 95.12 71 GLY A C 1
ATOM 537 O O . GLY A 1 71 ? -12.849 -2.417 1.814 1.00 95.12 71 GLY A O 1
ATOM 538 N N . VAL A 1 72 ? -12.265 -0.267 1.617 1.00 96.50 72 VAL A N 1
ATOM 539 C CA . VAL A 1 72 ? -12.808 -0.084 0.267 1.00 96.50 72 VAL A CA 1
ATOM 540 C C . VAL A 1 72 ? -11.708 -0.369 -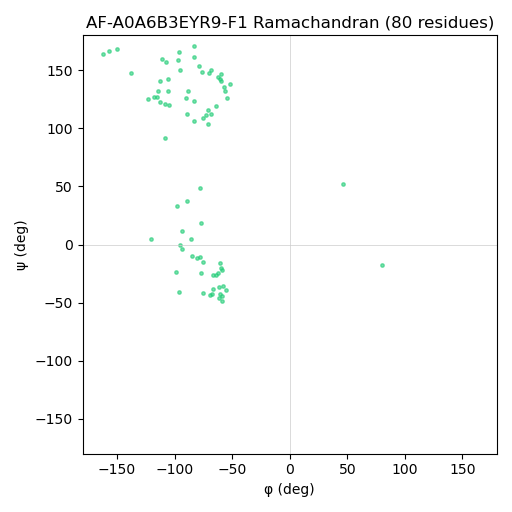0.745 1.00 96.50 72 VAL A C 1
ATOM 542 O O . VAL A 1 72 ? -10.741 0.386 -0.836 1.00 96.50 72 VAL A O 1
ATOM 545 N N . VAL A 1 73 ? -11.864 -1.454 -1.502 1.00 97.12 73 VAL A N 1
ATOM 546 C CA . VAL A 1 73 ? -10.937 -1.851 -2.568 1.00 97.12 73 VAL A CA 1
ATOM 547 C C . VAL A 1 73 ? -11.277 -1.095 -3.848 1.00 97.12 73 VAL A C 1
ATOM 549 O O . VAL A 1 73 ? -12.395 -1.193 -4.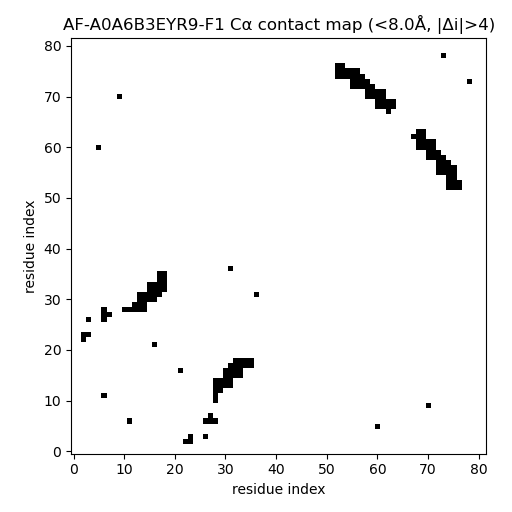353 1.00 97.12 73 VAL A O 1
ATOM 552 N N . VAL A 1 74 ? -10.306 -0.370 -4.397 1.00 97.25 74 VAL A N 1
ATOM 553 C CA . VAL A 1 74 ? -10.456 0.380 -5.649 1.00 97.25 74 VAL A CA 1
ATOM 554 C C . VAL A 1 74 ? -9.532 -0.218 -6.699 1.00 97.25 74 VAL A C 1
ATOM 556 O O . VAL A 1 74 ? -8.340 -0.385 -6.455 1.00 97.25 74 VAL A O 1
ATOM 559 N N . SER A 1 75 ? -10.080 -0.563 -7.867 1.00 97.38 75 SER A N 1
ATOM 560 C CA . SER A 1 75 ? -9.305 -1.089 -9.000 1.00 97.38 75 SER A CA 1
ATOM 561 C C . SER A 1 75 ? -8.673 0.027 -9.832 1.00 97.38 75 SER A C 1
ATOM 563 O O . SER A 1 75 ? -9.148 1.162 -9.806 1.00 97.38 75 SER A O 1
ATOM 565 N N . HIS A 1 76 ? -7.655 -0.296 -10.633 1.00 95.62 76 HIS A N 1
ATOM 566 C CA . HIS A 1 76 ? -7.072 0.663 -11.583 1.00 95.62 76 HIS A CA 1
ATOM 567 C C . HIS A 1 76 ? -8.123 1.257 -12.539 1.00 95.62 76 HIS A C 1
ATOM 569 O O . HIS A 1 76 ? -8.107 2.455 -12.806 1.00 95.62 76 HIS A O 1
ATOM 575 N N . ALA A 1 77 ? -9.079 0.447 -13.006 1.00 96.25 77 ALA A N 1
ATOM 576 C CA . ALA A 1 77 ? -10.154 0.875 -13.901 1.00 96.25 77 ALA A CA 1
ATOM 577 C C . ALA A 1 77 ? -11.107 1.902 -13.276 1.00 96.25 77 ALA A C 1
ATOM 579 O O . ALA A 1 77 ? -11.728 2.655 -14.012 1.00 96.25 77 ALA A O 1
ATOM 580 N N . ALA A 1 78 ? -11.251 1.915 -11.949 1.00 95.12 78 ALA A N 1
ATOM 581 C CA . ALA A 1 78 ? -12.132 2.851 -11.249 1.00 95.12 78 ALA A CA 1
ATOM 582 C C . ALA A 1 78 ? -11.504 4.244 -11.056 1.00 95.12 78 ALA A C 1
ATOM 584 O O . ALA A 1 78 ? -12.195 5.170 -10.644 1.00 95.12 78 ALA A O 1
ATOM 585 N N . ILE A 1 79 ? -10.200 4.379 -11.315 1.00 93.81 79 ILE A N 1
ATOM 586 C CA . ILE A 1 79 ? -9.446 5.639 -11.217 1.00 93.81 79 ILE A CA 1
ATOM 587 C C . ILE A 1 79 ? -9.290 6.286 -12.603 1.00 93.81 79 ILE A C 1
ATOM 589 O O . ILE A 1 79 ? -9.083 7.493 -12.712 1.00 93.81 79 ILE A O 1
ATOM 593 N N . ASP A 1 80 ? -9.368 5.480 -13.662 1.00 90.69 80 ASP A N 1
ATOM 594 C CA . ASP A 1 80 ? -9.249 5.933 -15.044 1.00 90.69 80 ASP A CA 1
ATOM 595 C C . ASP A 1 80 ? -10.499 6.736 -15.452 1.00 90.69 80 ASP A C 1
ATOM 597 O O . ASP A 1 80 ? -11.563 6.171 -15.692 1.00 90.69 80 ASP A O 1
ATOM 601 N N . ASN A 1 81 ? -10.373 8.066 -15.506 1.00 72.06 81 ASN A N 1
ATOM 602 C CA . ASN A 1 81 ? -11.455 9.015 -15.818 1.00 72.06 81 ASN A CA 1
ATOM 603 C C . ASN A 1 81 ? -11.591 9.295 -17.326 1.00 72.06 81 ASN A C 1
ATOM 605 O O . ASN A 1 81 ? -11.788 10.444 -17.728 1.00 72.06 81 ASN A O 1
ATOM 609 N N . ARG A 1 82 ? -11.403 8.277 -18.164 1.00 65.94 82 ARG A N 1
ATOM 610 C CA . ARG A 1 82 ? -11.558 8.423 -19.616 1.00 65.94 82 ARG A CA 1
ATOM 611 C C . ARG A 1 82 ? -13.010 8.585 -20.041 1.00 65.94 82 ARG A C 1
ATOM 613 O O . ARG A 1 82 ? -13.882 7.919 -19.443 1.00 65.94 82 ARG A O 1
#

Sequence (82 aa):
ERLEFMLTDATPVCALTDTGGRLPQDAPVPVLPLDTLDTRAYPACDPPRALTRHHPAYVLYTSGSTGRPKGVVVSHAAIDNR

Radius of gyration: 15.91 Å; Cα contacts (8 Å, |Δi|>4): 82; chains: 1; bounding box: 43×18×38 Å

Mean predicted aligned error: 4.75 Å

Secondary structure (DSSP, 8-state):
-HHHHHHHHH--S-EEE-TT----TT-SS-EEETTT---TTS-SSPPS----TTSEEEEEEE--TTSS-EEEEEEGGGT---

Nearest PDB structures (foldseek):
  7ywk-assembly2_B  TM=7.985E-01  e=4.125E-03  Brevibacillus parabrevis
  5n82-assembly1_A  TM=8.401E-01  e=1.318E-02  Brevibacillus parabrevis
  7vhv-assembly4_A  TM=7.600E-01  e=1.003E-02  Staphylococcus aureus subsp. aureus Mu50
  6mfx-assembly1_A  TM=7.724E-01  e=1.097E-01  Brevibacillus parabrevis

pLDDT: mean 90.41, std 6.09, range [65.94, 97.38]

Solvent-accessible surface area (backbone atoms only — not comparable to full-atom val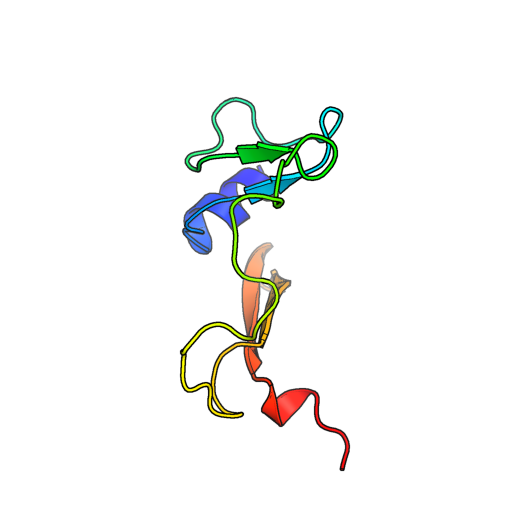ues): 5516 Å² total; per-residue (Å²): 107,76,65,58,49,51,50,65,72,64,60,54,88,53,46,80,38,48,88,85,53,89,68,64,93,81,52,96,44,55,75,46,40,63,82,75,59,82,60,84,89,53,79,95,63,82,74,99,66,93,80,59,53,80,42,75,68,49,70,50,74,43,86,31,98,83,75,51,69,42,77,46,77,38,30,45,55,78,67,58,87,123